Protein AF-A0AAD6PA45-F1 (afdb_monomer)

Radius of gyration: 33.35 Å; Cα contacts (8 Å, |Δi|>4): 15; chains: 1; bounding box: 81×81×51 Å

Organism: NCBI:txid889485

Secondary structure (DSSP, 8-state):
------------------------------THHHHHHHHHHHHHHHHHHHHHHHHHHHHHHHHTS---HHHHHHHHHHHHHHHHHHHHHHHHHHHHHTTTHHHHHHHHHHHH-

pLDDT: mean 74.06, std 17.92, range [35.0, 95.25]

Foldseek 3Di:
DDDDDDDDDDDDDDDDDDDDPPPPDPDPPPPVVVCVVVVVVVVVVVVCVVVVVLVVQLCCCVPVVVDDNVVSVVVSVVVVVCVVCVVVVVVVCCVVCVPPVVVVVVVVVVVVD

InterPro domains:
  IPR036259 MFS transporter superfamily [G3DSA:1.20.1250.20] (5-113)

Solvent-accessible surface area (backbone atoms only — not comparable to full-atom values): 7105 Å² total; per-residue (Å²): 141,86,85,88,86,83,85,90,85,84,91,81,79,92,73,93,72,90,74,88,79,85,75,86,67,83,74,80,78,73,63,51,80,75,47,46,64,57,52,52,51,50,55,50,49,54,50,49,53,53,52,50,52,50,51,49,50,55,50,43,35,49,69,76,62,62,38,59,66,71,58,38,50,51,52,50,50,52,49,53,52,45,65,66,44,45,58,55,54,47,48,52,49,45,65,63,38,77,76,48,49,60,60,52,50,52,49,54,56,62,73,73,107

Structure (mmCIF, N/CA/C/O backbone):
data_AF-A0AAD6PA45-F1
#
_entry.id   AF-A0AAD6PA45-F1
#
loop_
_atom_site.group_PDB
_atom_site.id
_atom_site.type_symbol
_atom_site.label_atom_id
_atom_site.label_alt_id
_atom_site.label_comp_id
_atom_site.label_asym_id
_atom_site.label_entity_id
_atom_site.label_seq_id
_atom_site.pdbx_PDB_ins_code
_atom_site.Cartn_x
_atom_site.Cartn_y
_atom_site.Cartn_z
_atom_site.occupancy
_atom_site.B_iso_or_equiv
_atom_site.auth_seq_id
_atom_site.auth_comp_id
_atom_site.auth_asym_id
_atom_site.auth_atom_id
_atom_site.pdbx_PDB_model_num
ATOM 1 N N . MET A 1 1 ? 44.997 -58.743 -8.543 1.00 47.47 1 MET A N 1
ATOM 2 C CA . MET A 1 1 ? 45.397 -57.821 -7.463 1.00 47.47 1 MET A CA 1
ATOM 3 C C . MET A 1 1 ? 46.887 -57.589 -7.619 1.00 47.47 1 MET A C 1
ATOM 5 O O . MET A 1 1 ? 47.648 -58.515 -7.376 1.00 47.47 1 MET A O 1
ATOM 9 N N . GLY A 1 2 ? 47.279 -56.435 -8.145 1.00 41.78 2 GLY A N 1
ATOM 10 C CA . GLY A 1 2 ? 48.677 -56.123 -8.435 1.00 41.78 2 GLY A CA 1
ATOM 11 C C . GLY A 1 2 ? 48.778 -54.963 -9.414 1.00 41.78 2 GLY A C 1
ATOM 12 O O . GLY A 1 2 ? 49.297 -55.139 -10.508 1.00 41.78 2 GLY A O 1
ATOM 13 N N . ASP A 1 3 ? 48.206 -53.821 -9.037 1.00 42.53 3 ASP A N 1
ATOM 14 C CA . ASP A 1 3 ? 48.470 -52.542 -9.690 1.00 42.53 3 ASP A CA 1
ATOM 15 C C . ASP A 1 3 ? 49.636 -51.839 -8.976 1.00 42.53 3 ASP A C 1
ATOM 17 O O . ASP A 1 3 ? 49.736 -51.909 -7.751 1.00 42.53 3 ASP A O 1
ATOM 21 N N . GLN A 1 4 ? 50.414 -51.100 -9.776 1.00 44.41 4 GLN A N 1
ATOM 22 C CA . GLN A 1 4 ? 51.438 -50.085 -9.464 1.00 44.41 4 GLN A CA 1
ATOM 23 C C . GLN A 1 4 ? 52.911 -50.500 -9.303 1.00 44.41 4 GLN A C 1
ATOM 25 O O . GLN A 1 4 ? 53.360 -50.909 -8.240 1.00 44.41 4 GLN A O 1
ATOM 30 N N . GLU A 1 5 ? 53.690 -50.128 -10.325 1.00 44.25 5 GLU A N 1
ATOM 31 C CA . GLU A 1 5 ? 55.043 -49.560 -10.206 1.00 44.25 5 GLU A CA 1
ATOM 32 C C . GLU A 1 5 ? 55.127 -48.429 -11.268 1.00 44.25 5 GLU A C 1
ATOM 34 O O . GLU A 1 5 ? 54.855 -48.671 -12.439 1.00 44.25 5 GLU A O 1
ATOM 39 N N . GLN A 1 6 ? 55.075 -47.137 -10.917 1.00 41.12 6 GLN A N 1
ATOM 40 C CA . GLN A 1 6 ? 56.126 -46.250 -10.383 1.00 41.12 6 GLN A CA 1
ATOM 41 C C . GLN A 1 6 ? 56.882 -45.446 -11.481 1.00 41.12 6 GLN A C 1
ATOM 43 O O . GLN A 1 6 ? 57.829 -45.910 -12.091 1.00 41.12 6 GLN A O 1
ATOM 48 N N . ASN A 1 7 ? 56.413 -44.207 -11.693 1.00 35.00 7 ASN A N 1
ATOM 49 C CA . ASN A 1 7 ? 57.138 -42.922 -11.800 1.00 35.00 7 ASN A CA 1
ATOM 50 C C . ASN A 1 7 ? 58.406 -42.713 -12.692 1.00 35.00 7 ASN A C 1
ATOM 52 O O . ASN A 1 7 ? 59.496 -43.160 -12.354 1.00 35.00 7 ASN A O 1
ATOM 56 N N . THR A 1 8 ? 58.262 -41.728 -13.616 1.00 51.88 8 THR A N 1
ATOM 57 C CA . THR A 1 8 ? 59.181 -40.607 -14.034 1.00 51.88 8 THR A CA 1
ATOM 58 C C . THR A 1 8 ? 60.444 -40.852 -14.899 1.00 51.88 8 THR A C 1
ATOM 60 O O . THR A 1 8 ? 61.067 -41.894 -14.769 1.00 51.88 8 THR A O 1
ATOM 63 N N . PRO A 1 9 ? 60.992 -39.828 -15.615 1.00 59.28 9 PRO A N 1
ATOM 64 C CA . PRO A 1 9 ? 60.448 -38.910 -16.641 1.00 59.28 9 PRO A CA 1
ATOM 65 C C . PRO A 1 9 ? 61.279 -38.977 -17.968 1.00 59.28 9 PRO A C 1
ATOM 67 O O . PRO A 1 9 ? 62.257 -39.718 -18.050 1.00 59.28 9 PRO A O 1
ATOM 70 N N . PRO A 1 10 ? 60.980 -38.166 -19.003 1.00 44.84 10 PRO A N 1
ATOM 71 C CA . PRO A 1 10 ? 62.055 -37.272 -19.445 1.00 44.84 10 PRO A CA 1
ATOM 72 C C . PRO A 1 10 ? 61.564 -35.838 -19.656 1.00 44.84 10 PRO A C 1
ATOM 74 O O . PRO A 1 10 ? 60.713 -35.531 -20.487 1.00 44.84 10 PRO A O 1
ATOM 77 N N . SER A 1 11 ? 62.154 -34.947 -18.873 1.00 52.53 11 SER A N 1
ATOM 78 C CA . SER A 1 11 ? 62.226 -33.514 -19.111 1.00 52.53 11 SER A CA 1
ATOM 79 C C . SER A 1 11 ? 63.069 -33.231 -20.350 1.00 52.53 11 SER A C 1
ATOM 81 O O . SER A 1 11 ? 64.259 -33.522 -20.312 1.00 52.53 11 SER A O 1
ATOM 83 N N . VAL A 1 12 ? 62.474 -32.650 -21.390 1.00 54.78 12 VAL A N 1
ATOM 84 C CA . VAL A 1 12 ? 62.919 -31.428 -22.090 1.00 54.78 12 VAL A CA 1
ATOM 85 C C . VAL A 1 12 ? 62.024 -31.229 -23.313 1.00 54.78 12 VAL A C 1
ATOM 87 O O . VAL A 1 12 ? 62.112 -31.999 -24.253 1.00 54.78 12 VAL A O 1
ATOM 90 N N . GLU A 1 13 ? 61.164 -30.212 -23.296 1.00 39.31 13 GLU A N 1
ATOM 91 C CA . GLU A 1 13 ? 61.159 -29.171 -24.332 1.00 39.31 13 GLU A CA 1
ATOM 92 C C . GLU A 1 13 ? 60.204 -28.061 -23.885 1.00 39.31 13 GLU A C 1
ATOM 94 O O . GLU A 1 13 ? 58.981 -28.194 -23.896 1.00 39.31 13 GLU A O 1
ATOM 99 N N . ALA A 1 14 ? 60.781 -26.956 -23.421 1.00 49.72 14 ALA A N 1
ATOM 100 C CA . ALA A 1 14 ? 60.060 -25.704 -23.370 1.00 49.72 14 ALA A CA 1
ATOM 101 C C . ALA A 1 14 ? 59.851 -25.243 -24.816 1.00 49.72 14 ALA A C 1
ATOM 103 O O . ALA A 1 14 ? 60.820 -24.950 -25.509 1.00 49.72 14 ALA A O 1
ATOM 104 N N . SER A 1 15 ? 58.602 -25.133 -25.255 1.00 35.34 15 SER A N 1
ATOM 105 C CA . SER A 1 15 ? 58.259 -24.225 -26.341 1.00 35.34 15 SER A CA 1
ATOM 106 C C . SER A 1 15 ? 56.912 -23.589 -26.045 1.00 35.34 15 SER A C 1
ATOM 108 O O . SER A 1 15 ? 55.847 -24.201 -26.110 1.00 35.34 15 SER A O 1
ATOM 110 N N . SER A 1 16 ? 57.018 -22.337 -25.624 1.00 54.97 16 SER A N 1
ATOM 111 C CA . SER A 1 16 ? 55.988 -21.316 -25.670 1.00 54.97 16 SER A CA 1
ATOM 112 C C . SER A 1 16 ? 55.130 -21.421 -26.930 1.00 54.97 16 SER A C 1
ATOM 114 O O . SER A 1 16 ? 55.640 -21.242 -28.032 1.00 54.97 16 SER A O 1
ATOM 116 N N . MET A 1 17 ? 53.820 -21.566 -26.767 1.00 40.75 17 MET A N 1
ATOM 117 C CA . MET A 1 17 ? 52.890 -20.940 -27.695 1.00 40.75 17 MET A CA 1
ATOM 118 C C . MET A 1 17 ? 51.604 -20.600 -26.954 1.00 40.75 17 MET A C 1
ATOM 120 O O . MET A 1 17 ? 50.877 -21.456 -26.453 1.00 40.75 17 MET A O 1
ATOM 124 N N . GLU A 1 18 ? 51.399 -19.298 -26.863 1.00 49.62 18 GLU A N 1
ATOM 125 C CA . GLU A 1 18 ? 50.158 -18.612 -26.578 1.00 49.62 18 GLU A CA 1
ATOM 126 C C . GLU A 1 18 ? 48.922 -19.365 -27.112 1.00 49.62 18 GLU A C 1
ATOM 128 O O . GLU A 1 18 ? 48.847 -19.720 -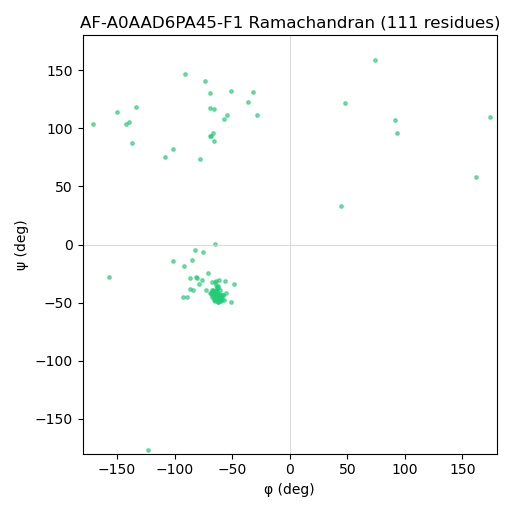28.290 1.00 49.62 18 GLU A O 1
ATOM 133 N N . LYS A 1 19 ? 47.906 -19.546 -26.264 1.00 35.25 19 LYS A N 1
ATOM 134 C CA . LYS A 1 19 ? 46.528 -19.633 -26.744 1.00 35.25 19 LYS A CA 1
ATOM 135 C C . LYS A 1 19 ? 45.634 -18.817 -25.828 1.00 35.25 19 LYS A C 1
ATOM 137 O O . LYS A 1 19 ? 45.081 -19.314 -24.847 1.00 35.25 19 LYS A O 1
ATOM 142 N N . THR A 1 20 ? 45.545 -17.539 -26.185 1.00 45.91 20 THR A N 1
ATOM 143 C CA . THR A 1 20 ? 44.437 -16.637 -25.883 1.00 45.91 20 THR A CA 1
ATOM 144 C C . THR A 1 20 ? 43.133 -17.425 -25.738 1.00 45.91 20 THR A C 1
ATOM 146 O O . THR A 1 20 ? 42.624 -18.008 -26.695 1.00 45.91 20 THR A O 1
ATOM 149 N N . SER A 1 21 ? 42.619 -17.474 -24.510 1.00 40.91 21 SER A N 1
ATOM 150 C CA . SER A 1 21 ? 41.245 -17.873 -24.222 1.00 40.91 21 SER A CA 1
ATOM 151 C C . SER A 1 21 ? 40.462 -16.594 -23.978 1.00 40.91 21 SER A C 1
ATOM 153 O O . SER A 1 21 ? 40.299 -16.151 -22.845 1.00 40.91 21 SER A O 1
ATOM 155 N N . SER A 1 22 ? 40.039 -15.966 -25.070 1.00 48.16 22 SER A N 1
ATOM 156 C CA . SER A 1 22 ? 39.013 -14.931 -25.060 1.00 48.16 22 SER A CA 1
ATOM 157 C C . SER A 1 22 ? 37.680 -15.585 -24.689 1.00 48.16 22 SER A C 1
ATOM 159 O O . SER A 1 22 ? 36.983 -16.122 -25.549 1.00 48.16 22 SER A O 1
ATOM 161 N N . ASN A 1 23 ? 37.350 -15.572 -23.401 1.00 49.72 23 ASN A N 1
ATOM 162 C CA . ASN A 1 23 ? 35.980 -15.722 -22.926 1.00 49.72 23 ASN A CA 1
ATOM 163 C C . ASN A 1 23 ? 35.530 -14.355 -22.403 1.00 49.72 23 ASN A C 1
ATOM 165 O O . ASN A 1 23 ? 35.495 -14.122 -21.196 1.00 49.72 23 ASN A O 1
ATOM 169 N N . ASP A 1 24 ? 35.228 -13.436 -23.320 1.00 51.25 24 ASP A N 1
ATOM 170 C CA . ASP A 1 24 ? 34.539 -12.189 -22.994 1.00 51.25 24 ASP A CA 1
ATOM 171 C C . ASP A 1 24 ? 33.043 -12.487 -22.812 1.00 51.25 24 ASP A C 1
ATOM 173 O O . ASP A 1 24 ? 32.212 -12.191 -23.671 1.00 51.25 24 ASP A O 1
ATOM 177 N N . GLU A 1 25 ? 32.686 -13.117 -21.690 1.00 59.09 25 GLU A N 1
ATOM 178 C CA . GLU A 1 25 ? 31.308 -13.047 -21.209 1.00 59.09 25 GLU A CA 1
ATOM 179 C C . GLU A 1 25 ? 31.038 -11.611 -20.730 1.00 59.09 25 GLU A C 1
ATOM 181 O O . GLU A 1 25 ? 31.830 -11.066 -19.950 1.00 59.09 25 GLU A O 1
ATOM 186 N N . PRO A 1 26 ? 29.937 -10.961 -21.149 1.00 53.28 26 PRO A N 1
ATOM 187 C CA . PRO A 1 26 ? 29.573 -9.659 -20.621 1.00 53.28 26 PRO A CA 1
ATOM 188 C C . PRO A 1 26 ? 29.203 -9.825 -19.144 1.00 53.28 26 PRO A C 1
ATOM 190 O O . PRO A 1 26 ? 28.075 -10.172 -18.801 1.00 53.28 26 PRO A O 1
ATOM 193 N N . GLY A 1 27 ? 30.167 -9.580 -18.256 1.00 56.41 27 GLY A N 1
ATOM 194 C CA . GLY A 1 27 ? 29.939 -9.563 -16.819 1.00 56.41 27 GLY A CA 1
ATOM 195 C C . GLY A 1 27 ? 28.810 -8.588 -16.501 1.00 56.41 27 GLY A C 1
ATOM 196 O O . GLY A 1 27 ? 28.958 -7.375 -16.676 1.00 56.41 27 GLY A O 1
ATOM 197 N N . ILE A 1 28 ? 27.664 -9.116 -16.062 1.00 65.44 28 ILE A N 1
ATOM 198 C CA . ILE A 1 28 ? 26.513 -8.312 -15.657 1.00 65.44 28 ILE A CA 1
ATOM 199 C C . ILE A 1 28 ? 26.981 -7.367 -14.549 1.00 65.44 28 ILE A C 1
ATOM 201 O O . ILE A 1 28 ? 27.248 -7.773 -13.418 1.00 65.44 28 ILE A O 1
ATOM 205 N N . LYS A 1 29 ? 27.102 -6.078 -14.875 1.00 62.31 29 LYS A N 1
ATOM 206 C CA . LYS A 1 29 ? 27.352 -5.027 -13.890 1.00 62.31 29 LYS A CA 1
ATOM 207 C C . LYS A 1 29 ? 26.095 -4.872 -13.044 1.00 62.31 29 LYS A C 1
ATOM 209 O O . LYS A 1 29 ? 25.182 -4.127 -13.396 1.00 62.31 29 LYS A O 1
ATOM 214 N N . TYR A 1 30 ? 26.051 -5.567 -11.914 1.00 61.97 30 TYR A N 1
ATOM 215 C CA . TYR A 1 30 ? 25.011 -5.391 -10.909 1.00 61.97 30 TYR A CA 1
ATOM 216 C C . TYR A 1 30 ? 25.117 -3.984 -10.298 1.00 61.97 30 TYR A C 1
ATOM 218 O O . TYR A 1 30 ? 25.745 -3.772 -9.265 1.00 61.97 30 TYR A O 1
ATOM 226 N N . GLY A 1 31 ? 24.441 -3.004 -10.905 1.00 67.31 31 GLY A N 1
ATOM 227 C CA . GLY A 1 31 ? 24.189 -1.685 -10.301 1.00 67.31 31 GLY A CA 1
ATOM 228 C C . GLY A 1 31 ? 23.291 -1.750 -9.053 1.00 67.31 31 GLY A C 1
ATOM 229 O O . GLY A 1 31 ? 23.005 -0.726 -8.430 1.00 67.31 31 GLY A O 1
ATOM 230 N N . GLY A 1 32 ? 22.864 -2.961 -8.675 1.00 69.62 32 GLY A N 1
ATOM 231 C CA . GLY A 1 32 ? 21.964 -3.250 -7.567 1.00 69.62 32 GLY A CA 1
ATOM 232 C C . GLY A 1 32 ? 22.448 -2.717 -6.224 1.00 69.62 32 GLY A C 1
ATOM 233 O O . GLY A 1 32 ? 21.618 -2.285 -5.441 1.00 69.62 32 GLY A O 1
ATOM 234 N N . VAL A 1 33 ? 23.758 -2.625 -5.971 1.00 77.25 33 VAL A N 1
ATOM 235 C CA . VAL A 1 33 ? 24.280 -2.092 -4.694 1.00 77.25 33 VAL A CA 1
ATOM 236 C C . VAL A 1 33 ? 23.883 -0.635 -4.433 1.00 77.25 33 VAL A C 1
ATOM 238 O O . VAL A 1 33 ? 23.676 -0.259 -3.284 1.00 77.25 33 VAL A O 1
ATOM 241 N N . LYS A 1 34 ? 23.705 0.181 -5.483 1.00 77.50 34 LYS A N 1
ATOM 242 C CA . LYS A 1 34 ? 23.231 1.569 -5.347 1.00 77.50 34 LYS A CA 1
ATOM 243 C C . LYS A 1 34 ? 21.703 1.665 -5.337 1.00 77.50 34 LYS A C 1
ATOM 245 O O . LYS A 1 34 ? 21.167 2.574 -4.715 1.00 77.50 34 LYS A O 1
ATOM 250 N N . ALA A 1 35 ? 21.007 0.740 -5.999 1.00 84.00 35 ALA A N 1
ATOM 251 C CA . ALA A 1 35 ? 19.543 0.696 -6.047 1.00 84.00 35 ALA A CA 1
ATOM 252 C C . ALA A 1 35 ? 18.915 0.045 -4.799 1.00 84.00 35 ALA A C 1
ATOM 254 O O . ALA A 1 35 ? 17.811 0.410 -4.406 1.00 84.00 35 ALA A O 1
ATOM 255 N N . MET A 1 36 ? 19.632 -0.872 -4.144 1.00 87.12 36 MET A N 1
ATOM 256 C CA . MET A 1 36 ? 19.189 -1.610 -2.961 1.00 87.12 36 MET A CA 1
ATOM 257 C C . MET A 1 36 ? 18.632 -0.702 -1.846 1.00 87.12 36 MET A C 1
ATOM 259 O O . MET A 1 36 ? 17.516 -0.972 -1.406 1.00 87.12 36 MET A O 1
ATOM 263 N N . PRO A 1 37 ? 19.302 0.388 -1.407 1.00 86.38 37 PRO A N 1
ATOM 264 C CA . PRO A 1 37 ? 18.749 1.244 -0.355 1.00 86.38 37 PRO A CA 1
ATOM 265 C C . PRO A 1 37 ? 17.457 1.958 -0.774 1.00 86.38 37 PRO A C 1
ATOM 267 O O . PRO A 1 37 ? 16.580 2.153 0.062 1.00 86.38 37 PRO A O 1
ATOM 270 N N . PHE A 1 38 ? 17.299 2.310 -2.055 1.00 89.69 38 PHE A N 1
ATOM 271 C CA . PHE A 1 38 ? 16.068 2.934 -2.551 1.00 89.69 38 PHE A CA 1
ATOM 272 C C . PHE A 1 38 ? 14.898 1.947 -2.556 1.00 89.69 38 PHE A C 1
ATOM 274 O O . PHE A 1 38 ? 13.800 2.303 -2.135 1.00 89.69 38 PHE A O 1
ATOM 281 N N . VAL A 1 39 ? 15.137 0.701 -2.974 1.00 90.81 39 VAL A N 1
ATOM 282 C CA . VAL A 1 39 ? 14.114 -0.356 -2.962 1.00 90.81 39 VAL A CA 1
ATOM 283 C C . VAL A 1 39 ? 13.711 -0.701 -1.529 1.00 90.81 39 VAL A C 1
ATOM 285 O O . VAL A 1 39 ? 12.523 -0.744 -1.227 1.00 90.81 39 VAL A O 1
ATOM 288 N N . ILE A 1 40 ? 14.684 -0.870 -0.627 1.00 92.56 40 ILE A N 1
ATOM 289 C CA . ILE A 1 40 ? 14.418 -1.136 0.795 1.00 92.56 40 ILE A CA 1
ATOM 290 C C . ILE A 1 40 ? 13.664 0.033 1.435 1.00 92.56 40 ILE A C 1
ATOM 292 O O . ILE A 1 40 ? 12.726 -0.195 2.195 1.00 92.56 40 ILE A O 1
ATOM 296 N N . GLY A 1 41 ? 14.045 1.276 1.130 1.00 93.38 41 GLY A N 1
ATOM 297 C CA . GLY A 1 41 ? 13.354 2.465 1.624 1.00 93.38 41 GLY A CA 1
ATOM 298 C C . GLY A 1 41 ? 11.892 2.510 1.183 1.00 93.38 41 GLY A C 1
ATOM 299 O O . GLY A 1 41 ? 11.015 2.712 2.021 1.00 93.38 41 GLY A O 1
ATOM 300 N N . ASN A 1 42 ? 11.624 2.253 -0.102 1.00 92.69 42 ASN A N 1
ATOM 301 C CA . ASN A 1 42 ? 10.262 2.199 -0.635 1.00 92.69 42 ASN A CA 1
ATOM 302 C C . ASN A 1 42 ? 9.430 1.086 0.018 1.00 92.69 42 ASN A C 1
ATOM 304 O O . ASN A 1 42 ? 8.343 1.344 0.523 1.00 92.69 42 ASN A O 1
ATOM 308 N N . GLU A 1 43 ? 9.976 -0.128 0.077 1.00 92.88 43 GLU A N 1
ATOM 309 C CA . GLU A 1 43 ? 9.335 -1.286 0.709 1.00 92.88 43 GLU A CA 1
ATOM 310 C C . GLU A 1 43 ? 9.015 -1.021 2.189 1.00 92.88 43 GLU A C 1
ATOM 312 O O . GLU A 1 43 ? 7.930 -1.326 2.686 1.00 92.88 43 GLU A O 1
ATOM 317 N N . THR A 1 44 ? 9.963 -0.418 2.911 1.00 95.25 44 THR A N 1
ATOM 318 C CA . THR A 1 44 ? 9.786 -0.086 4.328 1.00 95.25 44 THR A CA 1
ATOM 319 C C . THR A 1 44 ? 8.696 0.964 4.502 1.00 95.25 44 THR A C 1
ATOM 321 O O . THR A 1 44 ? 7.861 0.824 5.391 1.00 95.25 44 THR A O 1
ATOM 324 N N . PHE A 1 45 ? 8.665 1.994 3.653 1.00 94.38 45 PHE A N 1
ATOM 325 C CA . PHE A 1 45 ? 7.647 3.040 3.708 1.00 94.38 45 PHE A CA 1
ATOM 326 C C . PHE A 1 45 ? 6.246 2.499 3.403 1.00 94.38 45 PHE A C 1
ATOM 328 O O . PHE A 1 45 ? 5.300 2.811 4.127 1.00 94.38 45 PHE A O 1
ATOM 335 N N . GLU A 1 46 ? 6.120 1.637 2.394 1.00 90.69 46 GLU A N 1
ATOM 336 C CA . GLU A 1 46 ? 4.862 0.967 2.057 1.00 90.69 46 GLU A CA 1
ATOM 337 C C . GLU A 1 46 ? 4.341 0.134 3.238 1.00 90.69 46 GLU A C 1
ATOM 339 O O . GLU A 1 46 ? 3.177 0.259 3.641 1.00 90.69 46 GLU A O 1
ATOM 344 N N . LYS A 1 47 ? 5.222 -0.655 3.868 1.00 91.75 47 LYS A N 1
ATOM 345 C CA . LYS A 1 47 ? 4.879 -1.443 5.059 1.00 91.75 47 LYS A CA 1
ATOM 346 C C . LYS A 1 47 ? 4.516 -0.572 6.255 1.00 91.75 47 LYS A C 1
ATOM 348 O O . LYS A 1 47 ? 3.530 -0.866 6.928 1.00 91.75 47 LYS A O 1
ATOM 353 N N . LEU A 1 48 ? 5.264 0.498 6.520 1.00 94.69 48 LEU A N 1
ATOM 354 C CA . LEU A 1 48 ? 4.974 1.427 7.617 1.00 94.69 48 LEU A CA 1
ATOM 355 C C . LEU A 1 48 ? 3.619 2.111 7.431 1.00 94.69 48 LEU A C 1
ATOM 357 O O . LEU A 1 48 ? 2.831 2.151 8.374 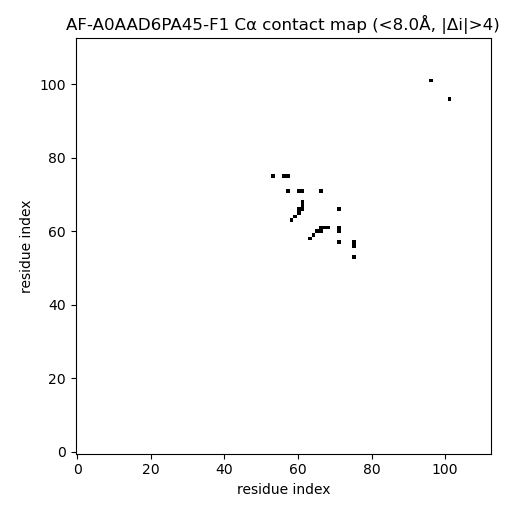1.00 94.69 48 LEU A O 1
ATOM 361 N N . GLY A 1 49 ? 3.333 2.613 6.228 1.00 92.25 49 GLY A N 1
ATOM 362 C CA . GLY A 1 49 ? 2.051 3.236 5.907 1.00 92.25 49 GLY A CA 1
ATOM 363 C C . GLY A 1 49 ? 0.895 2.257 6.088 1.00 92.25 49 GLY A C 1
ATOM 364 O O . GLY A 1 49 ? -0.073 2.560 6.781 1.00 92.25 4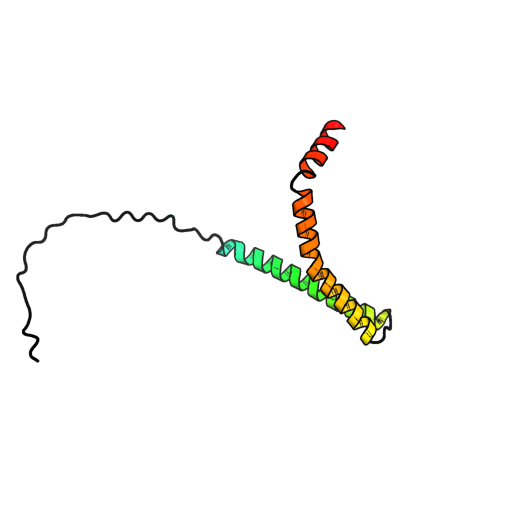9 GLY A O 1
ATOM 365 N N . THR A 1 50 ? 1.042 1.041 5.559 1.00 89.75 50 THR A N 1
ATOM 366 C CA . THR A 1 50 ? 0.018 -0.005 5.667 1.00 89.75 50 THR A CA 1
ATOM 367 C C . THR A 1 50 ? -0.239 -0.403 7.120 1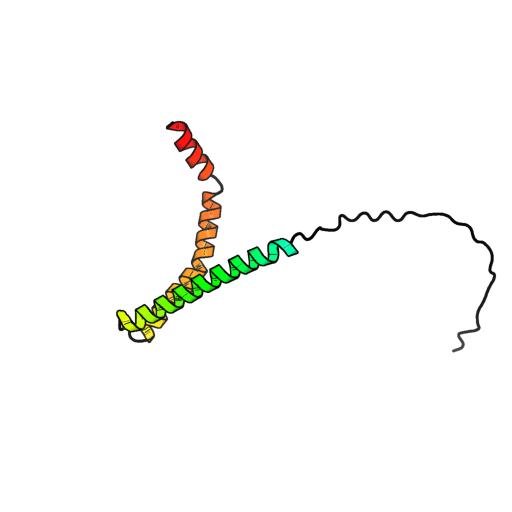.00 89.75 50 THR A C 1
ATOM 369 O O . THR A 1 50 ? -1.387 -0.409 7.561 1.00 89.75 50 THR A O 1
ATOM 372 N N . MET A 1 51 ? 0.813 -0.682 7.895 1.00 91.75 51 MET A N 1
ATOM 373 C CA . MET A 1 51 ? 0.683 -1.069 9.305 1.00 91.75 51 MET A CA 1
ATOM 374 C C . MET A 1 51 ? 0.142 0.079 10.166 1.00 91.75 51 MET A C 1
ATOM 376 O O . MET A 1 51 ? -0.702 -0.149 11.032 1.00 91.75 51 MET A O 1
ATOM 380 N N . GLY A 1 52 ? 0.575 1.318 9.912 1.00 93.69 52 GLY A N 1
ATOM 381 C CA . GLY A 1 52 ? 0.105 2.508 10.620 1.00 93.69 52 GLY A CA 1
ATOM 382 C C . GLY A 1 52 ? -1.372 2.800 10.361 1.00 93.69 52 GLY A C 1
ATOM 383 O O . GLY A 1 52 ? -2.139 2.988 11.306 1.00 93.69 52 GLY A O 1
ATOM 384 N N . SER A 1 53 ? -1.799 2.773 9.096 1.00 90.12 53 SER A N 1
ATOM 385 C CA . SER A 1 53 ? -3.210 2.919 8.730 1.00 90.12 53 SER A CA 1
ATOM 386 C C . SER A 1 53 ? -4.063 1.779 9.286 1.00 90.12 53 SER A C 1
ATOM 388 O O . SER A 1 53 ? -5.151 2.037 9.799 1.00 90.12 53 SER A O 1
ATOM 390 N N . PHE A 1 54 ? -3.566 0.538 9.260 1.00 91.50 54 PHE A N 1
ATOM 391 C CA . PHE A 1 54 ? -4.272 -0.619 9.815 1.00 91.50 54 PHE A CA 1
ATOM 392 C C . PHE A 1 54 ? -4.466 -0.507 11.334 1.00 91.50 54 PHE A C 1
ATOM 394 O O . PHE A 1 54 ? -5.573 -0.711 11.835 1.00 91.50 54 PHE A O 1
ATOM 401 N N . ALA A 1 55 ? -3.420 -0.120 12.070 1.00 90.69 55 ALA A N 1
ATOM 402 C CA . ALA A 1 55 ? -3.490 0.083 13.514 1.00 90.69 55 ALA A CA 1
ATOM 403 C C . ALA A 1 55 ? -4.417 1.249 13.891 1.00 90.69 55 ALA A C 1
ATOM 405 O O . ALA A 1 55 ? -5.230 1.116 14.806 1.00 90.69 55 ALA A O 1
ATOM 406 N N . ASN A 1 56 ? -4.341 2.371 13.166 1.00 91.50 56 ASN A N 1
ATOM 407 C CA . ASN A 1 56 ? -5.219 3.521 13.389 1.00 91.50 56 ASN A CA 1
ATOM 408 C C . ASN A 1 56 ? -6.692 3.133 13.186 1.00 91.50 56 ASN A C 1
ATOM 410 O O . ASN A 1 56 ? -7.525 3.369 14.061 1.00 91.50 56 ASN A O 1
ATOM 414 N N . LEU A 1 57 ? -6.994 2.436 12.089 1.00 89.38 57 LEU A N 1
ATOM 415 C CA . LEU A 1 57 ? -8.340 1.958 11.795 1.00 89.38 57 LEU A CA 1
ATOM 416 C C . LEU A 1 57 ? -8.862 0.998 12.877 1.00 89.38 57 LEU A C 1
ATOM 418 O O . LEU A 1 57 ? -10.000 1.139 13.328 1.00 89.38 57 LEU A O 1
ATOM 422 N N . ALA A 1 58 ? -8.031 0.058 13.340 1.00 89.00 58 ALA A N 1
ATOM 423 C CA . ALA A 1 58 ? -8.391 -0.877 14.407 1.00 89.00 58 ALA A CA 1
ATOM 424 C C . ALA A 1 58 ? -8.748 -0.163 15.724 1.00 89.00 58 ALA A C 1
ATOM 426 O O . ALA A 1 58 ? -9.752 -0.490 16.367 1.00 89.00 58 ALA A O 1
ATOM 427 N N . VAL A 1 59 ? -7.959 0.841 16.117 1.00 89.06 59 VAL A N 1
ATOM 428 C CA . VAL A 1 59 ? -8.237 1.655 17.310 1.00 89.06 59 VAL A CA 1
ATOM 429 C C . VAL A 1 59 ? -9.496 2.500 17.115 1.00 89.06 59 VAL A C 1
ATOM 431 O O . VAL A 1 59 ? -10.326 2.570 18.019 1.00 89.06 59 VAL A O 1
ATOM 434 N N . TYR A 1 60 ? -9.702 3.094 15.940 1.00 89.00 60 TYR A N 1
ATOM 435 C CA . TYR A 1 60 ? -10.885 3.909 15.650 1.00 89.00 60 TYR A CA 1
ATOM 436 C C . TYR A 1 60 ? -12.194 3.107 15.760 1.00 89.00 60 TYR A C 1
ATOM 438 O O . TYR A 1 60 ? -13.150 3.540 16.409 1.00 89.00 60 TYR A O 1
ATOM 446 N N . LEU A 1 61 ? -12.217 1.895 15.197 1.00 85.50 61 LEU A N 1
ATOM 447 C CA . LEU A 1 61 ? -13.368 0.984 15.247 1.00 85.50 61 LEU A CA 1
ATOM 448 C C . LEU A 1 61 ? -13.731 0.556 16.678 1.00 85.50 61 LEU A C 1
ATOM 450 O O . LEU A 1 61 ? -14.907 0.393 17.004 1.00 85.50 61 LEU A O 1
ATOM 454 N N . THR A 1 62 ? -12.727 0.379 17.537 1.00 84.69 62 THR A N 1
ATOM 455 C CA . THR A 1 62 ? -12.923 -0.078 18.920 1.00 84.69 62 THR A CA 1
ATOM 456 C C . THR A 1 62 ? -13.264 1.061 19.880 1.00 84.69 62 THR A C 1
ATOM 458 O O . THR A 1 62 ? -14.122 0.886 20.741 1.00 84.69 62 THR A O 1
ATOM 461 N N . THR A 1 63 ? -12.642 2.232 19.727 1.00 81.94 63 THR A N 1
ATOM 462 C CA . THR A 1 63 ? -12.768 3.354 20.678 1.00 81.94 63 THR A CA 1
ATOM 463 C C . THR A 1 63 ? -13.867 4.347 20.314 1.00 81.94 63 THR A C 1
ATOM 465 O O . THR A 1 63 ? -14.651 4.736 21.176 1.00 81.94 63 THR A O 1
ATOM 468 N N . VAL A 1 64 ? -13.955 4.753 19.045 1.00 78.50 64 VAL A N 1
ATOM 469 C CA . VAL A 1 64 ? -14.909 5.777 18.589 1.00 78.50 64 VAL A CA 1
ATOM 470 C C . VAL A 1 64 ? -16.222 5.127 18.182 1.00 78.50 64 VAL A C 1
ATOM 472 O O . VAL A 1 64 ? -17.293 5.568 18.589 1.00 78.50 64 VAL A O 1
ATOM 475 N N . PHE A 1 65 ? -16.143 4.030 17.431 1.00 78.56 65 PHE A N 1
ATOM 476 C CA . PHE A 1 65 ? -17.325 3.340 16.917 1.00 78.56 65 PHE A CA 1
ATOM 477 C C . PHE A 1 65 ? -17.968 2.377 17.937 1.00 78.56 65 PHE A C 1
ATOM 479 O O . PHE A 1 65 ? -19.025 1.818 17.651 1.00 78.56 65 PHE A O 1
ATOM 486 N N . ASN A 1 66 ? -17.348 2.190 19.118 1.00 77.31 66 ASN A N 1
ATOM 487 C CA . ASN A 1 66 ? -17.817 1.337 20.229 1.00 77.31 66 ASN A CA 1
ATOM 488 C C . ASN A 1 66 ? -18.336 -0.044 19.776 1.00 77.31 66 ASN A C 1
ATOM 490 O O . ASN A 1 66 ? -19.274 -0.612 20.341 1.00 77.31 66 ASN A O 1
ATOM 494 N N . MET A 1 67 ? -17.742 -0.601 18.718 1.00 75.69 67 MET A N 1
ATOM 495 C CA . MET A 1 67 ? -18.201 -1.866 18.161 1.00 75.69 67 MET A CA 1
ATOM 496 C C . MET A 1 67 ? -17.797 -3.028 19.071 1.00 75.69 67 MET A C 1
ATOM 498 O O . MET A 1 67 ? -16.676 -3.085 19.576 1.00 75.69 67 MET A O 1
ATOM 502 N N . LYS A 1 68 ? -18.690 -4.017 19.225 1.00 76.62 68 LYS A N 1
ATOM 503 C CA . LYS A 1 68 ? -18.340 -5.331 19.794 1.00 76.62 68 LYS A CA 1
ATOM 504 C C . LYS A 1 68 ? -17.111 -5.858 19.048 1.00 76.62 68 LYS A C 1
ATOM 506 O O . LYS A 1 68 ? -17.129 -5.863 17.820 1.00 76.62 68 LYS A O 1
ATOM 511 N N . GLY A 1 69 ? -16.085 -6.336 19.760 1.00 76.75 69 GLY A N 1
ATOM 512 C CA . GLY A 1 69 ? -14.803 -6.746 19.156 1.00 76.75 69 GLY A CA 1
ATOM 513 C C . GLY A 1 69 ? -14.947 -7.660 17.930 1.00 76.75 69 GLY A C 1
ATOM 514 O O . GLY A 1 69 ? -14.230 -7.494 16.952 1.00 76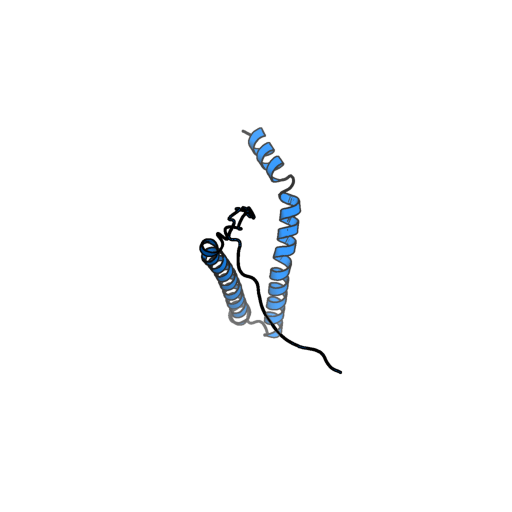.75 69 GLY A O 1
ATOM 515 N N . VAL A 1 70 ? -15.967 -8.525 17.918 1.00 81.12 70 VAL A N 1
ATOM 516 C CA . VAL A 1 70 ? -16.330 -9.388 16.778 1.00 81.12 70 VAL A CA 1
ATOM 517 C C . VAL A 1 70 ? -16.641 -8.596 15.494 1.00 81.12 70 VAL A C 1
ATOM 519 O O . VAL A 1 70 ? -16.184 -8.960 14.410 1.00 81.12 70 VAL A O 1
ATOM 522 N N . ALA A 1 71 ? -17.391 -7.497 15.594 1.00 82.31 71 ALA A N 1
ATOM 523 C CA . ALA A 1 71 ? -17.727 -6.650 14.451 1.00 82.31 71 ALA A CA 1
ATOM 524 C C . ALA A 1 71 ? -16.513 -5.837 13.966 1.00 82.31 71 ALA A C 1
ATOM 526 O O . ALA A 1 71 ? -16.290 -5.741 12.759 1.00 82.31 71 ALA A O 1
ATOM 527 N N . ALA A 1 72 ? -15.682 -5.333 14.886 1.00 84.81 72 ALA A N 1
ATOM 528 C CA . ALA A 1 72 ? -14.443 -4.632 14.541 1.00 84.81 72 ALA A CA 1
ATOM 529 C C . ALA A 1 72 ? -13.462 -5.549 13.784 1.00 84.81 72 ALA A C 1
ATOM 531 O O . ALA A 1 72 ? -12.940 -5.168 12.739 1.00 84.81 72 ALA A O 1
ATOM 532 N N . THR A 1 73 ? -13.273 -6.791 14.245 1.00 86.81 73 THR A N 1
ATOM 533 C CA . THR A 1 73 ? -12.443 -7.788 13.549 1.00 86.81 73 THR A CA 1
ATOM 534 C C . THR A 1 73 ? -13.007 -8.156 12.178 1.00 86.81 73 THR A C 1
ATOM 536 O O . THR A 1 73 ? -12.243 -8.334 11.234 1.00 86.81 73 THR A O 1
ATOM 539 N N . THR A 1 74 ? -14.334 -8.224 12.033 1.00 89.31 74 THR A N 1
ATOM 540 C CA . THR A 1 74 ? -14.968 -8.490 10.731 1.00 89.31 74 THR A CA 1
ATOM 541 C C . THR A 1 74 ? -14.639 -7.384 9.723 1.00 89.31 74 THR A C 1
ATOM 543 O O . THR A 1 74 ? -14.240 -7.682 8.600 1.00 89.31 74 THR A O 1
ATOM 546 N N . LEU A 1 75 ? -14.722 -6.114 10.134 1.00 89.12 75 LEU A N 1
ATOM 547 C CA . LEU A 1 75 ? -14.337 -4.973 9.297 1.00 89.12 75 LEU A CA 1
ATOM 548 C C . LEU A 1 75 ? -12.843 -4.968 8.962 1.00 89.12 75 LEU A C 1
ATOM 550 O O . LEU A 1 75 ? -12.485 -4.738 7.811 1.00 89.12 75 LEU A O 1
ATOM 554 N N . LEU A 1 76 ? -11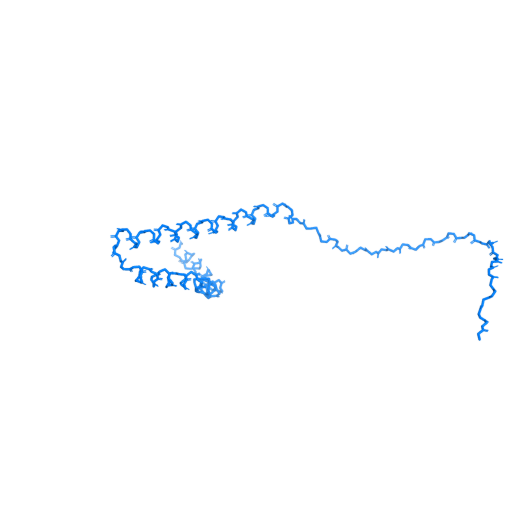.976 -5.283 9.928 1.00 90.31 76 LEU A N 1
ATOM 555 C CA . LEU A 1 76 ? -10.538 -5.414 9.680 1.00 90.31 76 LEU A CA 1
ATOM 556 C C . LEU A 1 76 ? -10.217 -6.552 8.701 1.00 90.31 76 LEU A C 1
ATOM 558 O O . LEU A 1 76 ? -9.348 -6.383 7.850 1.00 90.31 76 LEU A O 1
ATOM 562 N N . ASN A 1 77 ? -10.935 -7.677 8.765 1.00 91.12 77 ASN A N 1
ATOM 563 C CA . ASN A 1 77 ? -10.790 -8.773 7.804 1.00 91.12 77 ASN A CA 1
ATOM 564 C C . ASN A 1 77 ? -11.241 -8.367 6.396 1.00 91.12 77 ASN A C 1
ATOM 566 O O . ASN A 1 77 ? -10.552 -8.681 5.428 1.00 91.12 77 ASN A O 1
ATOM 570 N N . VAL A 1 78 ? -12.359 -7.644 6.270 1.00 92.06 78 VAL A N 1
ATOM 571 C CA . VAL A 1 78 ? -12.816 -7.100 4.979 1.00 92.06 78 VAL A CA 1
ATOM 572 C C . VAL A 1 78 ? -11.810 -6.090 4.432 1.00 92.06 78 VAL A C 1
ATOM 574 O O . VAL A 1 78 ? -11.479 -6.135 3.247 1.00 92.06 78 VAL A O 1
ATOM 577 N N . PHE A 1 79 ? -11.280 -5.213 5.287 1.00 89.94 79 PHE A N 1
ATOM 578 C CA . PHE A 1 79 ? -10.245 -4.257 4.907 1.00 89.94 79 PHE A CA 1
ATOM 579 C C . PHE A 1 79 ? -8.993 -4.978 4.402 1.00 89.94 79 PHE A C 1
ATOM 581 O O . PHE A 1 79 ? -8.546 -4.689 3.301 1.00 89.94 79 PHE A O 1
ATOM 588 N N . ASN A 1 80 ? -8.502 -5.980 5.139 1.00 90.31 80 ASN A N 1
ATOM 589 C CA . ASN A 1 80 ? -7.352 -6.796 4.748 1.00 90.31 80 ASN A CA 1
ATOM 590 C C . ASN A 1 80 ? -7.596 -7.547 3.424 1.00 90.31 80 ASN A C 1
ATOM 592 O O . ASN A 1 80 ? -6.750 -7.556 2.532 1.00 90.31 80 ASN A O 1
ATOM 596 N N . GLY A 1 81 ? -8.789 -8.119 3.238 1.00 91.50 81 GLY A N 1
ATOM 597 C CA . GLY A 1 81 ? -9.183 -8.722 1.963 1.00 91.50 81 GLY A CA 1
ATOM 598 C C . GLY A 1 81 ? -9.178 -7.710 0.811 1.00 91.50 81 GLY A C 1
ATOM 599 O O . GLY A 1 81 ? -8.710 -8.017 -0.284 1.00 91.50 81 GLY A O 1
ATOM 600 N N . THR A 1 82 ? -9.616 -6.478 1.073 1.00 91.31 82 THR A N 1
ATOM 601 C CA . THR A 1 82 ? -9.619 -5.388 0.087 1.00 91.31 82 THR A CA 1
ATOM 602 C C . THR A 1 82 ? -8.201 -4.955 -0.276 1.00 91.31 82 THR A C 1
ATOM 604 O O . THR A 1 82 ? -7.920 -4.790 -1.459 1.00 91.31 82 THR A O 1
ATOM 607 N N . THR A 1 83 ? -7.281 -4.828 0.687 1.00 89.88 83 THR A N 1
ATOM 608 C CA . THR A 1 83 ? -5.871 -4.508 0.401 1.00 89.88 83 THR A CA 1
ATOM 609 C C . THR A 1 83 ? -5.173 -5.598 -0.406 1.00 89.88 83 THR A C 1
ATOM 611 O O . THR A 1 83 ? -4.317 -5.271 -1.216 1.00 89.88 83 THR A O 1
ATOM 614 N N . ASN A 1 84 ? -5.553 -6.870 -0.253 1.00 90.12 84 ASN A N 1
ATOM 615 C CA . ASN A 1 84 ? -5.037 -7.959 -1.095 1.00 90.12 84 ASN A CA 1
ATOM 616 C C . ASN A 1 84 ? -5.662 -7.977 -2.504 1.00 90.12 84 ASN A C 1
ATOM 618 O O . ASN A 1 84 ? -5.006 -8.374 -3.465 1.00 90.12 84 ASN A O 1
ATOM 622 N N . LEU A 1 85 ? -6.916 -7.538 -2.648 1.00 92.81 85 LEU A N 1
ATOM 623 C CA . LEU A 1 85 ? -7.602 -7.441 -3.942 1.00 92.81 85 LEU A CA 1
ATOM 624 C C . LEU A 1 85 ? -7.211 -6.178 -4.728 1.00 92.81 85 LEU A C 1
ATOM 626 O O . LEU A 1 85 ? -7.221 -6.186 -5.958 1.00 92.81 85 LEU A O 1
ATOM 630 N N . ALA A 1 86 ? -6.850 -5.095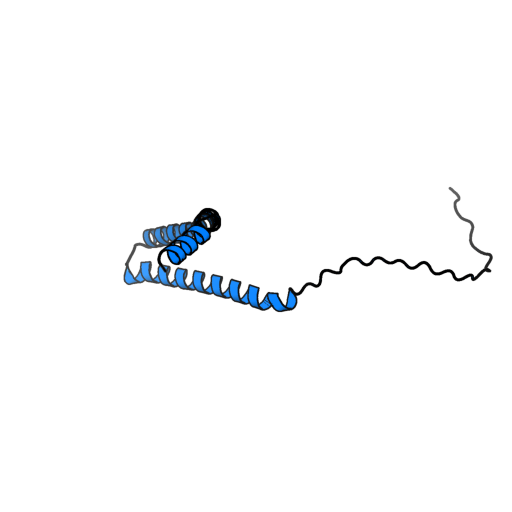 -4.039 1.00 91.25 86 ALA A N 1
ATOM 631 C CA . ALA A 1 86 ? -6.506 -3.813 -4.646 1.00 91.25 86 ALA A CA 1
ATOM 632 C C . ALA A 1 86 ? -5.372 -3.902 -5.694 1.00 91.25 86 ALA A C 1
ATOM 634 O O . ALA A 1 86 ? -5.544 -3.310 -6.758 1.00 91.25 86 ALA A O 1
ATOM 635 N N . PRO A 1 87 ? -4.277 -4.668 -5.496 1.00 90.88 87 PRO A N 1
ATOM 636 C CA . PRO A 1 87 ? -3.267 -4.899 -6.528 1.00 90.88 87 PRO A CA 1
ATOM 637 C C . PRO A 1 87 ? -3.809 -5.620 -7.762 1.00 90.88 87 PRO A C 1
ATOM 639 O O . PRO A 1 87 ? -3.418 -5.279 -8.872 1.00 90.88 87 PRO A O 1
ATOM 642 N N . LEU A 1 88 ? -4.727 -6.579 -7.600 1.00 92.31 88 LEU A N 1
ATOM 643 C CA . LEU A 1 88 ? -5.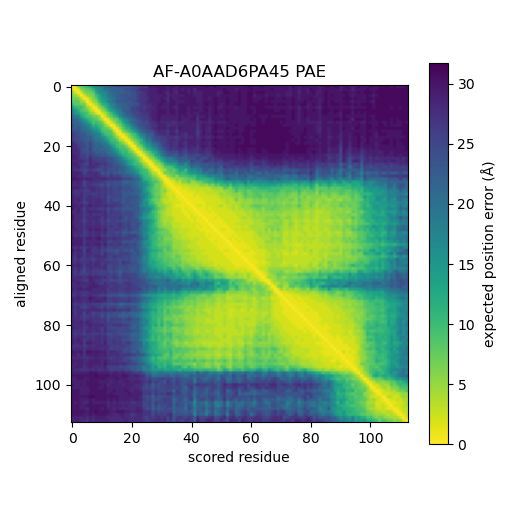339 -7.294 -8.728 1.00 92.31 88 LEU A CA 1
ATOM 644 C C . LEU A 1 88 ? -6.230 -6.361 -9.549 1.00 92.31 88 LEU A C 1
ATOM 646 O O . LEU A 1 88 ? -6.145 -6.333 -10.775 1.00 92.31 88 LEU A O 1
ATOM 650 N N . LEU A 1 89 ? -7.052 -5.558 -8.870 1.00 88.06 89 LEU A N 1
ATOM 651 C CA . LEU A 1 89 ? -7.863 -4.531 -9.519 1.00 88.06 89 LEU A CA 1
ATOM 652 C C . LEU A 1 89 ? -6.989 -3.455 -10.167 1.00 88.06 89 LEU A C 1
ATOM 654 O O . LEU A 1 89 ? -7.284 -3.028 -11.277 1.00 88.06 89 LEU A O 1
ATOM 658 N N . GLY A 1 90 ? -5.906 -3.044 -9.506 1.00 87.31 90 GLY A N 1
ATOM 659 C CA . GLY A 1 90 ? -4.935 -2.082 -10.018 1.00 87.31 90 GLY A CA 1
ATOM 660 C C . GLY A 1 90 ? -4.181 -2.599 -11.241 1.00 87.31 90 GLY A C 1
ATOM 661 O O . GLY A 1 90 ? -4.014 -1.852 -12.199 1.00 87.31 90 GLY A O 1
ATOM 662 N N . ALA A 1 91 ? -3.797 -3.876 -11.249 1.00 88.81 91 ALA A N 1
ATOM 663 C CA . ALA A 1 91 ? -3.198 -4.543 -12.400 1.00 88.81 91 ALA A CA 1
ATOM 664 C C . ALA A 1 91 ? -4.195 -4.623 -13.561 1.00 88.81 91 ALA A C 1
ATOM 666 O O . ALA A 1 91 ? -3.878 -4.183 -14.657 1.00 88.81 91 ALA A O 1
ATOM 667 N N . TYR A 1 92 ? -5.435 -5.050 -13.307 1.00 86.38 92 TYR A N 1
ATOM 668 C CA . TYR A 1 92 ? -6.488 -5.087 -14.325 1.00 86.38 92 TYR A CA 1
ATOM 669 C C . TYR A 1 92 ? -6.783 -3.704 -14.925 1.00 86.38 92 TYR A C 1
ATOM 671 O O . TYR A 1 92 ? -6.890 -3.552 -16.1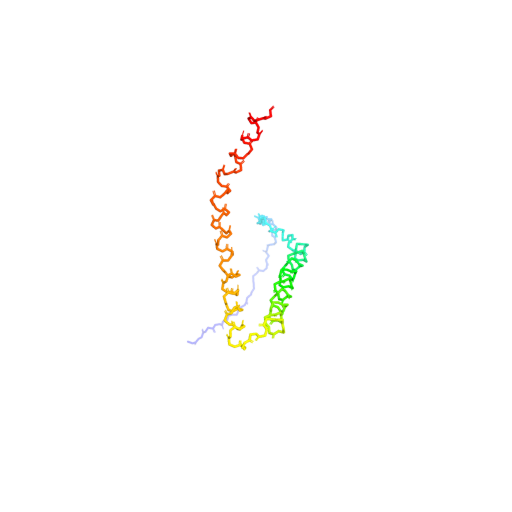47 1.00 86.38 92 TYR A O 1
ATOM 679 N N . LEU A 1 93 ? -6.883 -2.676 -14.074 1.00 82.81 93 LEU A N 1
ATOM 680 C CA . LEU A 1 93 ? -7.015 -1.294 -14.523 1.00 82.81 93 LEU A CA 1
ATOM 681 C C . LEU A 1 93 ? -5.794 -0.883 -15.340 1.00 82.81 93 LEU A C 1
ATOM 683 O O . LEU A 1 93 ? -5.970 -0.360 -16.432 1.00 82.81 93 LEU A O 1
ATOM 687 N N . SER A 1 94 ? -4.578 -1.143 -14.859 1.00 83.44 94 SER A N 1
ATOM 688 C CA . SER A 1 94 ? -3.336 -0.823 -15.565 1.00 83.44 94 SER A CA 1
ATOM 689 C C . SER A 1 94 ? -3.286 -1.484 -16.942 1.00 83.44 94 SER A C 1
ATOM 691 O O . SER A 1 94 ? -3.065 -0.792 -17.931 1.00 83.44 94 SER A O 1
ATOM 693 N N . ASP A 1 95 ? -3.587 -2.776 -17.039 1.00 82.06 95 ASP A N 1
ATOM 694 C CA . ASP A 1 95 ? -3.569 -3.544 -18.287 1.00 82.06 95 ASP A CA 1
ATOM 695 C C . ASP A 1 95 ? -4.619 -3.040 -19.289 1.00 82.06 95 ASP A C 1
ATOM 697 O O . ASP A 1 95 ? -4.369 -2.976 -20.494 1.00 82.06 95 ASP A O 1
ATOM 701 N N . THR A 1 96 ? -5.777 -2.593 -18.796 1.00 74.06 96 THR A N 1
ATOM 702 C CA . THR A 1 96 ? -6.844 -2.028 -19.636 1.00 74.06 96 THR A CA 1
ATOM 703 C C . THR A 1 96 ? -6.553 -0.573 -20.042 1.00 74.06 96 THR A C 1
ATOM 705 O O . THR A 1 96 ? -6.881 -0.149 -21.154 1.00 74.06 96 THR A O 1
ATOM 708 N N . TYR A 1 97 ? -5.911 0.217 -19.172 1.00 64.25 97 TYR A N 1
ATOM 709 C CA . TYR A 1 97 ? -5.666 1.650 -19.381 1.00 64.25 97 TYR A CA 1
ATOM 710 C C . TYR A 1 97 ? -4.375 1.927 -20.173 1.00 64.25 97 TYR A C 1
ATOM 712 O O . TYR A 1 97 ? -4.350 2.802 -21.044 1.00 64.25 97 TYR A O 1
ATOM 720 N N . PHE A 1 98 ? -3.296 1.172 -19.948 1.00 61.09 98 PHE A N 1
ATOM 721 C CA . PHE A 1 98 ? -1.997 1.437 -20.582 1.00 61.09 98 PHE A CA 1
ATOM 722 C C . PHE A 1 98 ? -1.902 1.027 -22.062 1.00 61.09 98 PHE A C 1
ATOM 724 O O . PHE A 1 98 ? -0.930 1.395 -22.718 1.00 61.09 98 PHE A O 1
ATOM 731 N N . GLY A 1 99 ? -2.917 0.357 -22.621 1.00 61.12 99 GLY A N 1
ATOM 732 C CA . GLY A 1 99 ? -2.946 -0.040 -24.036 1.00 61.12 99 GLY A CA 1
ATOM 733 C C . GLY A 1 99 ? -3.617 0.941 -25.016 1.00 61.12 99 GLY A C 1
ATOM 734 O O . GLY A 1 99 ? -3.375 0.841 -26.215 1.00 61.12 99 GLY A O 1
ATOM 735 N N . ARG A 1 100 ? -4.457 1.890 -24.558 1.00 58.38 100 ARG A N 1
ATOM 736 C CA . ARG A 1 100 ? -5.210 2.831 -25.438 1.00 58.38 100 ARG A CA 1
ATOM 737 C C . ARG A 1 100 ? -5.653 4.144 -24.778 1.00 58.38 100 ARG A C 1
ATOM 739 O O . ARG A 1 100 ? -5.779 5.147 -25.479 1.00 58.38 100 ARG A O 1
ATOM 746 N N . TYR A 1 101 ? -5.873 4.179 -23.460 1.00 62.97 101 TYR A N 1
ATOM 747 C CA . TYR A 1 101 ? -6.420 5.366 -22.784 1.00 62.97 101 TYR A CA 1
ATOM 748 C C . TYR A 1 101 ? -5.463 6.561 -22.779 1.00 62.97 101 TYR A C 1
ATOM 750 O O . TYR A 1 101 ? -5.914 7.699 -22.867 1.00 62.97 101 TYR A O 1
ATOM 758 N N . LYS A 1 102 ? -4.144 6.330 -22.732 1.00 61.81 102 LYS A N 1
ATOM 759 C CA . LYS A 1 102 ? -3.158 7.419 -22.840 1.00 61.81 102 LYS A CA 1
ATOM 760 C C . LYS A 1 102 ? -3.172 8.046 -24.231 1.00 61.81 102 LYS A C 1
ATOM 762 O O . LYS A 1 102 ? -3.179 9.265 -24.340 1.00 61.81 102 LYS A O 1
ATOM 767 N N . THR A 1 103 ? -3.242 7.232 -25.282 1.00 64.62 103 THR A N 1
ATOM 768 C CA . THR A 1 103 ? -3.298 7.718 -26.666 1.00 64.62 103 THR A CA 1
ATOM 769 C C . THR A 1 103 ? -4.591 8.481 -26.927 1.00 64.62 103 THR A C 1
ATOM 771 O O . THR A 1 103 ? -4.539 9.563 -27.496 1.00 64.62 103 THR A O 1
ATOM 774 N N . LEU A 1 104 ? -5.736 7.976 -26.452 1.00 70.31 104 LEU A N 1
ATOM 775 C CA . LEU A 1 104 ? -7.023 8.665 -26.583 1.00 70.31 104 LEU A CA 1
ATOM 776 C C . LEU A 1 104 ? -7.084 9.951 -25.743 1.00 70.31 104 LEU A C 1
ATOM 778 O O . LEU A 1 104 ? -7.613 10.953 -26.205 1.00 70.31 104 LEU A O 1
ATOM 782 N N . GLY A 1 105 ? -6.519 9.941 -24.531 1.00 73.81 105 GLY A N 1
ATOM 783 C CA . GLY A 1 105 ? -6.458 11.112 -23.656 1.00 73.81 105 GLY A CA 1
ATOM 784 C C . GLY A 1 105 ? -5.599 12.229 -24.246 1.00 73.81 105 GLY A C 1
ATOM 785 O O . GLY A 1 105 ? -6.058 13.362 -24.350 1.00 73.81 105 GLY A O 1
ATOM 786 N N . PHE A 1 106 ? -4.391 11.908 -24.716 1.00 73.25 106 PHE A N 1
ATOM 787 C CA . PHE A 1 106 ? -3.546 12.880 -25.414 1.00 73.25 106 PHE A CA 1
ATOM 788 C C . PHE A 1 106 ? -4.152 13.324 -26.748 1.00 73.25 106 PHE A C 1
ATOM 790 O O . PHE A 1 106 ? -4.121 14.513 -27.044 1.00 73.25 106 PHE A O 1
ATOM 797 N N . ALA A 1 107 ? -4.745 12.415 -27.527 1.00 75.44 107 ALA A N 1
ATOM 798 C CA . ALA A 1 107 ? -5.408 12.772 -28.780 1.00 75.44 107 ALA A CA 1
ATOM 799 C C . ALA A 1 107 ? -6.613 13.699 -28.549 1.00 75.44 107 ALA A C 1
ATOM 801 O O . ALA A 1 107 ? -6.775 14.677 -29.271 1.00 75.44 107 ALA A O 1
ATOM 802 N N . SER A 1 108 ? -7.425 13.444 -27.520 1.00 74.38 108 SER A N 1
ATOM 803 C CA . SER A 1 108 ? -8.573 14.290 -27.179 1.00 74.38 108 SER A CA 1
ATOM 804 C C . SER A 1 108 ? -8.145 15.664 -26.668 1.00 74.38 108 SER A C 1
ATOM 806 O O . SER A 1 108 ? -8.751 16.659 -27.051 1.00 74.38 108 SER A O 1
ATOM 808 N N . VAL A 1 109 ? -7.107 15.738 -25.828 1.00 79.62 109 VAL A N 1
ATOM 809 C CA . VAL A 1 109 ? -6.562 17.020 -25.350 1.00 79.62 109 VAL A CA 1
ATOM 810 C C . VAL A 1 109 ? -5.915 17.795 -26.502 1.00 79.62 109 VAL A C 1
ATOM 812 O O . VAL A 1 109 ? -6.117 18.997 -26.614 1.00 79.62 109 VAL A O 1
ATOM 815 N N . SER A 1 110 ? -5.201 17.111 -27.401 1.00 77.44 110 SER A N 1
ATOM 816 C CA . SER A 1 110 ? -4.569 17.720 -28.578 1.00 77.44 110 SER A CA 1
ATOM 817 C C . SER A 1 110 ? -5.560 18.163 -29.654 1.00 77.44 110 SER A C 1
ATOM 819 O O . SER A 1 110 ? -5.204 19.016 -30.453 1.00 77.44 110 SER A O 1
ATOM 821 N N . SER A 1 111 ? -6.756 17.574 -29.726 1.00 77.25 111 SER A N 1
ATOM 822 C CA . SER A 1 111 ? -7.789 17.966 -30.696 1.00 77.25 111 SER A CA 1
ATOM 823 C C . SER A 1 111 ? -8.650 19.141 -30.218 1.00 77.25 111 SER A C 1
ATOM 825 O O . SER A 1 111 ? -9.427 19.668 -31.012 1.00 77.25 111 SER A O 1
ATOM 827 N N . PHE A 1 112 ? -8.579 19.496 -28.932 1.00 71.06 112 PHE A N 1
ATOM 828 C CA . PHE A 1 112 ? -9.341 20.594 -28.326 1.00 71.06 112 PHE A CA 1
ATOM 829 C C . PHE A 1 112 ? -8.501 21.870 -28.128 1.00 71.06 112 PHE A C 1
ATOM 831 O O . PHE A 1 112 ? -9.066 22.929 -27.857 1.00 71.06 112 PHE A O 1
ATOM 838 N N . LEU A 1 113 ? -7.172 21.761 -28.244 1.00 61.06 113 LEU A N 1
ATOM 839 C CA . LEU A 1 113 ? -6.231 22.883 -28.316 1.00 61.06 113 LEU A CA 1
ATOM 840 C C . LEU A 1 113 ? -6.123 23.387 -29.762 1.00 61.06 113 LEU A C 1
ATOM 842 O O . LEU A 1 113 ? -6.094 24.623 -29.943 1.00 61.06 113 LEU A O 1
#

Sequence (113 aa):
MGDQEQNTPPSVEASSMEKTSSNDEPGIKYGGVKAMPFVIGNETFEKLGTMGSFANLAVYLTTVFNMKGVAATTLLNVFNGTTNLAPLLGAYLSDTYFGRYKTLGFASVSSFL

Nearest PDB structures (foldseek):
  7b9v-assembly1_R  TM=5.514E-01  e=9.154E+00  Saccharomyces cerevisiae

Mean predicted aligned error: 16.77 Å